Protein AF-A0A0Q5N8L7-F1 (afdb_monomer_lite)

Secondary structure (DSSP, 8-state):
-HHHHHHHHHSTTSS--SS----HHHHHHHTT-----------HHHHHHHHHIIIIIT----EEEEEE--HHHHHHHHHHHHHHH-----HHIIIIIITTHHHHHHHHHHHH-GGG-SEEEEEE--S-TTSPPEEES--TT-GGGGG-

Sequence (148 aa):
MVHAESGGIVFPGKMTIDQPFETLSEKVIKLGMNFVYPTVGQDYVSLIKYADSLKNSAGYEVHLILVNLDRQKATHRAIERYIKTNRYVPLGLIFDCYSNEPTLNYYYAKQRESELFASFGEVSTDVPYGDGPKCANLTDDSPVNLFL

Foldseek 3Di:
DVPLVVCVQADPPSDDDPDDDQHVPNVCLVVVHDDDDDDLQLDLVVVVVVLCCCCVVSVDAAEAEAEDDQLVVVLVVQVVCCVVPVDHDDSCCSPPVSHCSNVVSLVVCVVPVVVSHPWYKYWYPPDDPPDQTDIDPTDPPHPCVVRD

Radius of gyration: 16.93 Å; chains: 1; bounding box: 38×46×41 Å

pLDDT: mean 91.21, std 8.7, range [42.81, 98.0]

Structure (mmCIF, N/CA/C/O backbone):
data_AF-A0A0Q5N8L7-F1
#
_entry.id   AF-A0A0Q5N8L7-F1
#
loop_
_atom_site.group_PDB
_atom_site.id
_atom_site.type_symbol
_atom_site.label_atom_id
_atom_site.label_alt_id
_atom_site.label_comp_id
_atom_site.label_asym_id
_atom_site.label_entity_id
_atom_site.label_seq_id
_atom_site.pdbx_PDB_ins_code
_atom_site.Cartn_x
_atom_site.Cartn_y
_atom_site.Cartn_z
_atom_site.occupancy
_atom_site.B_iso_or_equiv
_atom_site.auth_seq_id
_atom_site.auth_comp_id
_atom_site.auth_asym_id
_atom_site.auth_atom_id
_atom_site.pdbx_PDB_model_num
ATOM 1 N N . MET A 1 1 ? -0.344 18.479 -14.985 1.00 42.81 1 MET A N 1
ATOM 2 C CA . MET A 1 1 ? -1.701 19.056 -14.874 1.00 42.81 1 MET A CA 1
ATOM 3 C C . MET A 1 1 ? -2.715 18.021 -14.390 1.00 42.81 1 MET A C 1
ATOM 5 O O . MET A 1 1 ? -3.173 18.171 -13.272 1.00 42.81 1 MET A O 1
ATOM 9 N N . VAL A 1 2 ? -2.927 16.901 -15.093 1.00 59.50 2 VAL A N 1
ATOM 10 C CA . VAL A 1 2 ? -3.976 15.893 -14.780 1.00 59.50 2 VAL A CA 1
ATOM 11 C C . VAL A 1 2 ? -3.939 15.252 -13.377 1.00 59.50 2 VAL A C 1
ATOM 13 O O . VAL A 1 2 ? -4.976 14.840 -12.860 1.00 59.50 2 VAL A O 1
ATOM 16 N N . HIS A 1 3 ? -2.765 15.139 -12.742 1.00 66.19 3 HIS A N 1
ATOM 17 C CA . HIS A 1 3 ? -2.634 14.462 -11.442 1.00 66.19 3 HIS A CA 1
ATOM 18 C C . HIS A 1 3 ? -3.232 15.247 -10.268 1.00 66.19 3 HIS A C 1
ATOM 20 O O . HIS A 1 3 ? -3.787 14.631 -9.362 1.00 66.19 3 HIS A O 1
ATOM 26 N N . ALA A 1 4 ? -3.130 16.579 -10.281 1.00 68.75 4 ALA A N 1
ATOM 27 C CA . ALA A 1 4 ? -3.658 17.413 -9.201 1.00 68.75 4 ALA A CA 1
ATOM 28 C C . ALA A 1 4 ? -5.190 17.476 -9.258 1.00 68.75 4 ALA A C 1
ATOM 30 O O . ALA A 1 4 ? -5.848 17.254 -8.248 1.00 68.75 4 ALA A O 1
ATOM 31 N N . GLU A 1 5 ? -5.743 17.663 -10.458 1.00 74.69 5 GLU A N 1
ATOM 32 C CA . GLU A 1 5 ? -7.190 17.685 -10.701 1.00 74.69 5 GLU A CA 1
ATOM 33 C C . GLU A 1 5 ? -7.835 16.343 -10.346 1.00 74.69 5 GLU A C 1
ATOM 35 O O . GLU A 1 5 ? -8.778 16.298 -9.562 1.00 74.69 5 GLU A O 1
ATOM 40 N N . SER A 1 6 ? -7.269 15.230 -10.833 1.00 80.06 6 SER A N 1
ATOM 41 C CA . SER A 1 6 ? -7.758 13.888 -10.479 1.00 80.06 6 SER A CA 1
ATOM 42 C C . SER A 1 6 ? -7.684 13.650 -8.969 1.00 80.06 6 SER A C 1
ATOM 44 O O . SER A 1 6 ? -8.608 13.095 -8.381 1.00 80.06 6 SER A O 1
ATOM 46 N N . GLY A 1 7 ? -6.604 14.108 -8.327 1.00 81.62 7 GLY A N 1
ATOM 47 C CA . GLY A 1 7 ? -6.461 14.060 -6.876 1.00 81.62 7 GLY A CA 1
ATOM 48 C C . GLY A 1 7 ? -7.547 14.853 -6.149 1.00 81.62 7 GLY A C 1
ATOM 49 O O . GLY A 1 7 ? -8.080 14.349 -5.170 1.00 81.62 7 GLY A O 1
ATOM 50 N N . GLY A 1 8 ? -7.900 16.043 -6.643 1.00 83.00 8 GLY A N 1
ATOM 51 C CA . GLY A 1 8 ? -8.951 16.904 -6.088 1.00 83.00 8 GLY A CA 1
ATOM 52 C C . GLY A 1 8 ? -10.371 16.370 -6.263 1.00 83.00 8 GLY A C 1
ATOM 53 O O . GLY A 1 8 ? -11.228 16.659 -5.439 1.00 83.00 8 GLY A O 1
ATOM 54 N N . ILE A 1 9 ? -10.623 15.561 -7.296 1.00 87.06 9 ILE A N 1
ATOM 55 C CA . ILE A 1 9 ? -11.918 14.883 -7.477 1.00 87.06 9 ILE A CA 1
ATOM 56 C C . ILE A 1 9 ? -12.072 13.729 -6.481 1.00 87.06 9 ILE A C 1
ATOM 58 O O . ILE A 1 9 ? -13.159 13.491 -5.948 1.00 87.06 9 ILE A O 1
ATOM 62 N N . VAL A 1 10 ? -10.988 12.991 -6.231 1.00 87.50 10 VAL A N 1
ATOM 63 C CA . VAL A 1 10 ? -11.034 11.804 -5.372 1.00 87.50 10 VAL A CA 1
ATOM 64 C C . VAL A 1 10 ? -10.913 12.167 -3.891 1.00 87.50 10 VAL A C 1
ATOM 66 O O . VAL A 1 10 ? -11.655 11.613 -3.080 1.00 87.50 10 VAL A O 1
ATOM 69 N N . PHE A 1 11 ? -10.025 13.099 -3.538 1.00 85.56 11 PHE A N 1
ATOM 70 C CA . PHE A 1 11 ? -9.657 13.411 -2.157 1.00 85.56 11 PHE A CA 1
ATOM 71 C C . PHE A 1 11 ? -9.798 14.901 -1.827 1.00 85.56 11 PHE A C 1
ATOM 73 O O . PHE A 1 11 ? -9.394 15.752 -2.628 1.00 85.56 11 PHE A O 1
ATOM 80 N N . PRO A 1 12 ? -10.283 15.238 -0.620 1.00 81.19 12 PRO A N 1
ATOM 81 C CA . PRO A 1 12 ? -10.427 16.625 -0.201 1.00 81.19 12 PRO A CA 1
ATOM 82 C C . PRO A 1 12 ? -9.064 17.320 -0.059 1.00 81.19 12 PRO A C 1
ATOM 84 O O . PRO A 1 12 ? -8.037 16.699 0.228 1.00 81.19 12 PRO A O 1
ATOM 87 N N . GLY A 1 13 ? -9.047 18.640 -0.267 1.00 76.12 13 GLY A N 1
ATOM 88 C CA . GLY A 1 13 ? -7.872 19.490 -0.027 1.00 76.12 13 GLY A CA 1
ATOM 89 C C . GLY A 1 13 ? -6.728 19.355 -1.041 1.00 76.12 13 GLY A C 1
ATOM 90 O O . GLY A 1 13 ? -5.667 19.944 -0.840 1.00 76.12 13 GLY A O 1
ATOM 91 N N . LYS A 1 14 ? -6.909 18.598 -2.131 1.00 72.88 14 LYS A N 1
ATOM 92 C CA . LYS A 1 14 ? -5.912 18.461 -3.212 1.00 72.88 14 LYS A CA 1
ATOM 93 C C . LYS A 1 14 ? -6.056 19.498 -4.330 1.00 72.88 14 LYS A C 1
ATOM 95 O O . LYS A 1 14 ? -5.177 19.580 -5.185 1.00 72.88 14 LYS A O 1
ATOM 100 N N . MET A 1 15 ? -7.122 20.296 -4.310 1.00 70.62 15 MET A N 1
ATOM 101 C CA . MET A 1 15 ? -7.358 21.387 -5.251 1.00 70.62 15 MET A CA 1
ATOM 102 C C . MET A 1 15 ? -8.188 22.487 -4.582 1.00 70.62 15 MET A C 1
ATOM 104 O O . MET A 1 15 ? -9.070 22.187 -3.779 1.00 70.62 15 MET A O 1
ATOM 108 N N . THR A 1 16 ? -7.911 23.747 -4.916 1.00 68.00 16 THR A N 1
ATOM 109 C CA . THR A 1 16 ? -8.810 24.867 -4.609 1.00 68.00 16 THR A CA 1
ATOM 110 C C . THR A 1 16 ? -9.880 24.894 -5.687 1.00 68.00 16 THR A C 1
ATOM 112 O O . THR A 1 16 ? -9.551 24.963 -6.869 1.00 68.00 16 THR A O 1
ATOM 115 N N . ILE A 1 17 ? -11.142 24.777 -5.292 1.00 68.06 17 ILE A N 1
ATOM 116 C CA . ILE A 1 17 ? -12.262 24.621 -6.217 1.00 68.06 17 ILE A CA 1
ATOM 117 C C . ILE A 1 17 ? -13.221 25.770 -5.957 1.00 68.06 17 ILE A C 1
ATOM 119 O O . ILE A 1 17 ? -13.623 25.986 -4.815 1.00 68.06 17 ILE A O 1
ATOM 123 N N . ASP A 1 18 ? -13.575 26.502 -7.010 1.00 73.12 18 ASP A N 1
ATOM 124 C CA . ASP A 1 18 ? -14.436 27.688 -6.911 1.00 73.12 18 ASP A CA 1
ATOM 125 C C . ASP A 1 18 ? -15.855 27.346 -6.430 1.00 73.12 18 ASP A C 1
ATOM 127 O O . ASP A 1 18 ? -16.572 28.205 -5.917 1.00 73.12 18 ASP A O 1
ATOM 131 N N . GLN A 1 19 ? -16.262 26.082 -6.578 1.00 69.62 19 GLN A N 1
ATOM 132 C CA . GLN A 1 19 ? -17.524 25.560 -6.074 1.00 69.62 19 GLN A CA 1
ATOM 133 C C . GLN A 1 19 ? -17.277 24.321 -5.208 1.00 69.62 19 GLN A C 1
ATOM 135 O O . GLN A 1 19 ? -16.567 23.409 -5.644 1.00 69.62 19 GLN A O 1
ATOM 140 N N . PRO A 1 20 ? -17.869 24.255 -4.003 1.00 74.25 20 PRO A N 1
ATOM 141 C CA . PRO A 1 20 ? -17.757 23.077 -3.162 1.00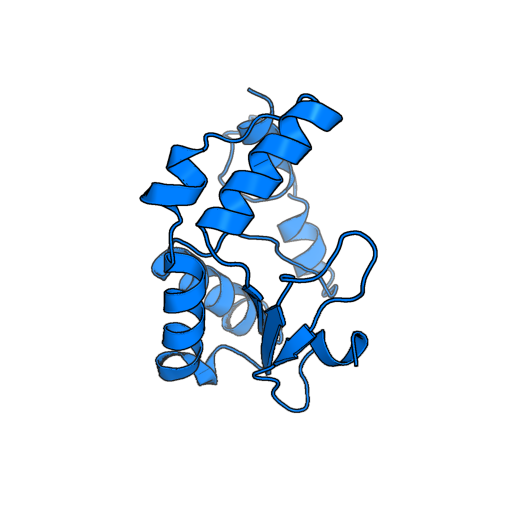 74.25 20 PRO A CA 1
ATOM 142 C C . PRO A 1 20 ? -18.476 21.903 -3.833 1.00 74.25 20 PRO A C 1
ATOM 144 O O . PRO A 1 20 ? -19.661 21.990 -4.155 1.00 74.25 20 PRO A O 1
ATOM 147 N N . PHE A 1 21 ? -17.767 20.793 -4.015 1.00 86.19 21 PHE A N 1
ATOM 148 C CA . PHE A 1 21 ? -18.369 19.512 -4.363 1.00 86.19 21 PHE A CA 1
ATOM 149 C C . PHE A 1 21 ? -17.894 18.429 -3.397 1.00 86.19 21 PHE A C 1
ATOM 151 O O . PHE A 1 21 ? -16.808 18.517 -2.832 1.00 86.19 21 PHE A O 1
ATOM 158 N N . GLU A 1 22 ? -18.733 17.412 -3.213 1.00 89.44 22 GLU A N 1
ATOM 159 C CA . GLU A 1 22 ? -18.421 16.221 -2.420 1.00 89.44 22 GLU A CA 1
ATOM 160 C C . GLU A 1 22 ? -17.446 15.337 -3.209 1.00 89.44 22 GLU A C 1
ATOM 162 O O . GLU A 1 22 ? -17.772 14.869 -4.305 1.00 89.44 22 GLU A O 1
ATOM 167 N N . THR A 1 23 ? -16.245 15.120 -2.675 1.00 91.50 23 THR A N 1
ATOM 168 C CA . THR A 1 23 ? -15.239 14.261 -3.311 1.00 91.50 23 THR A CA 1
ATOM 169 C C . THR A 1 23 ? -15.657 12.793 -3.269 1.00 91.50 23 THR A C 1
ATOM 171 O O . THR A 1 23 ? -16.487 12.378 -2.453 1.00 91.50 23 THR A O 1
ATOM 174 N N . LEU A 1 24 ? -15.064 11.966 -4.138 1.00 91.56 24 LEU A N 1
ATOM 175 C CA . LEU A 1 24 ? -15.386 10.535 -4.174 1.00 91.56 24 LEU A CA 1
ATOM 176 C C . LEU A 1 24 ? -15.150 9.866 -2.812 1.00 91.56 24 LEU A C 1
ATOM 178 O O . LEU A 1 24 ? -15.989 9.089 -2.363 1.00 91.56 24 LEU A O 1
ATOM 182 N N . SER A 1 25 ? -14.034 10.183 -2.151 1.00 90.62 25 SER A N 1
ATOM 183 C CA . SER A 1 25 ? -13.704 9.628 -0.835 1.00 90.62 25 SER A CA 1
ATOM 184 C C . SER A 1 25 ? -14.716 10.027 0.241 1.00 90.62 25 SER A C 1
ATOM 186 O O . SER A 1 25 ? -15.170 9.162 0.985 1.00 90.62 25 SER A O 1
ATOM 188 N N . GLU A 1 26 ? -15.150 11.290 0.277 1.00 91.62 26 GLU A N 1
ATOM 189 C CA . GLU A 1 26 ? -16.176 11.756 1.219 1.00 91.62 26 GLU A CA 1
ATOM 190 C C . GLU A 1 26 ? -17.507 11.043 0.987 1.00 91.62 26 GLU A C 1
ATOM 192 O O . GLU A 1 26 ? -18.138 10.584 1.940 1.00 91.62 26 GLU A O 1
ATOM 197 N N . LYS A 1 27 ? -17.908 10.884 -0.280 1.00 94.50 27 LYS A N 1
ATOM 198 C CA . LYS A 1 27 ? -19.141 10.181 -0.634 1.00 94.50 27 LYS A CA 1
ATOM 199 C C . LYS A 1 27 ? -19.108 8.710 -0.229 1.00 94.50 27 LYS A C 1
ATOM 201 O O . LYS A 1 27 ? -20.068 8.222 0.359 1.00 94.50 27 LYS A O 1
ATOM 206 N N . VAL A 1 28 ? -18.014 8.012 -0.526 1.00 94.44 28 VAL A N 1
ATOM 207 C CA . VAL A 1 28 ? -17.820 6.597 -0.171 1.00 94.44 28 VAL A CA 1
ATOM 208 C C . VAL A 1 28 ? -17.845 6.413 1.347 1.00 94.44 28 VAL A C 1
ATOM 210 O O . VAL A 1 28 ? -18.574 5.552 1.838 1.00 94.44 28 VAL A O 1
ATOM 213 N N . ILE A 1 29 ? -17.131 7.273 2.086 1.00 94.25 29 ILE A N 1
ATOM 214 C CA . ILE A 1 29 ? -17.086 7.237 3.552 1.00 94.25 29 ILE A CA 1
ATOM 215 C C . ILE A 1 29 ? -18.482 7.448 4.142 1.00 94.25 29 ILE A C 1
ATOM 217 O O . ILE A 1 29 ? -18.926 6.651 4.966 1.00 94.25 29 ILE A O 1
ATOM 221 N N . LYS A 1 30 ? -19.198 8.477 3.676 1.00 94.00 30 LYS A N 1
ATOM 222 C CA . LYS A 1 30 ? -20.556 8.823 4.123 1.00 94.00 30 LYS A CA 1
ATOM 223 C C . LYS A 1 30 ? -21.584 7.729 3.843 1.00 94.00 30 LYS A C 1
ATOM 225 O O . LYS A 1 30 ? -22.536 7.585 4.602 1.00 94.00 30 LYS A O 1
ATOM 230 N N . LEU A 1 31 ? -21.409 6.978 2.756 1.00 96.12 31 LEU A N 1
ATOM 231 C CA . LEU A 1 31 ? -22.268 5.846 2.410 1.00 96.12 31 LEU A CA 1
ATOM 232 C C . LEU A 1 31 ? -21.915 4.559 3.175 1.00 96.12 31 LEU A C 1
ATOM 234 O O . LEU A 1 31 ? -22.626 3.571 3.016 1.00 96.12 31 LEU A O 1
ATOM 238 N N . GLY A 1 32 ? -20.849 4.548 3.987 1.00 95.75 32 GLY A N 1
ATOM 239 C CA . GLY A 1 32 ? -20.438 3.360 4.743 1.00 95.75 32 GLY A CA 1
ATOM 240 C C . GLY A 1 32 ? -19.953 2.213 3.851 1.00 95.75 32 GLY A C 1
ATOM 241 O O . GLY A 1 32 ? -20.130 1.048 4.196 1.00 95.75 32 GLY A O 1
ATOM 242 N N . MET A 1 33 ? -19.431 2.521 2.661 1.00 96.62 33 MET A N 1
ATOM 243 C CA . MET A 1 33 ? -19.026 1.504 1.692 1.00 96.62 33 MET A CA 1
ATOM 244 C C . MET A 1 33 ? -17.615 0.998 1.972 1.00 96.62 33 MET A C 1
ATOM 246 O O . MET A 1 33 ? -16.710 1.787 2.222 1.00 96.62 33 MET A O 1
ATOM 250 N N . ASN A 1 34 ? -17.389 -0.303 1.791 1.00 95.19 34 ASN A N 1
ATOM 251 C CA . ASN A 1 34 ? -16.037 -0.857 1.762 1.00 95.19 34 ASN A CA 1
ATOM 252 C C . ASN A 1 34 ? -15.270 -0.318 0.547 1.00 95.19 34 ASN A C 1
ATOM 254 O O . ASN A 1 34 ? -15.791 -0.307 -0.572 1.00 95.19 34 ASN A O 1
ATOM 258 N N . PHE A 1 35 ? -14.019 0.093 0.746 1.00 94.44 35 PHE A N 1
ATOM 259 C CA . PHE A 1 35 ? -13.170 0.592 -0.333 1.00 94.44 35 PHE A CA 1
ATOM 260 C C . PHE A 1 35 ? -11.695 0.264 -0.104 1.00 94.44 35 PHE A C 1
ATOM 262 O O . PHE A 1 35 ? -11.264 -0.038 1.005 1.00 94.44 35 PHE A O 1
ATOM 269 N N . VAL A 1 36 ? -10.915 0.348 -1.183 1.00 93.62 36 VAL A N 1
ATOM 270 C CA . VAL A 1 36 ? -9.456 0.213 -1.155 1.00 93.62 36 VAL A CA 1
ATOM 271 C C . VAL A 1 36 ? -8.837 1.576 -1.429 1.00 93.62 36 VAL A C 1
ATOM 273 O O . VAL A 1 36 ? -9.169 2.222 -2.424 1.00 93.62 36 VAL A O 1
ATOM 276 N N . TYR A 1 37 ? -7.906 1.993 -0.572 1.00 92.56 37 TYR A N 1
ATOM 277 C CA . TYR A 1 37 ? -7.110 3.204 -0.759 1.00 92.56 37 TYR A CA 1
ATOM 278 C C . TYR A 1 37 ? -5.682 2.845 -1.204 1.00 92.56 37 TYR A C 1
ATOM 280 O O . TYR A 1 37 ? -4.835 2.526 -0.366 1.00 92.56 37 TYR A O 1
ATOM 288 N N . PRO A 1 38 ? -5.381 2.861 -2.517 1.00 91.31 38 PRO A N 1
ATOM 289 C CA . PRO A 1 38 ? -4.042 2.558 -3.000 1.00 91.31 38 PRO A CA 1
ATOM 290 C C . PRO A 1 38 ? -3.092 3.726 -2.717 1.00 91.31 38 PRO A C 1
ATOM 292 O O . PRO A 1 38 ? -3.287 4.844 -3.192 1.00 91.31 38 PRO A O 1
ATOM 295 N N . THR A 1 39 ? -2.014 3.449 -1.989 1.00 92.19 39 THR A N 1
ATOM 296 C CA . THR A 1 39 ? -0.933 4.403 -1.726 1.00 92.19 39 THR A CA 1
ATOM 297 C C . THR A 1 39 ? 0.421 3.717 -1.834 1.00 92.19 39 THR A C 1
ATOM 299 O O . THR A 1 39 ? 0.524 2.503 -1.695 1.00 92.19 39 THR A O 1
ATOM 302 N N . VAL A 1 40 ? 1.471 4.503 -2.082 1.00 93.12 40 VAL A N 1
ATOM 303 C CA . VAL A 1 40 ? 2.853 4.004 -2.055 1.00 93.12 40 VAL A CA 1
ATOM 304 C C . VAL A 1 40 ? 3.262 3.634 -0.631 1.00 93.12 40 VAL A C 1
ATOM 306 O O . VAL A 1 40 ? 4.010 2.688 -0.456 1.00 93.12 40 VAL A O 1
ATOM 309 N N . GLY A 1 41 ? 2.778 4.363 0.383 1.00 94.50 41 GLY A N 1
ATOM 310 C CA . GLY A 1 41 ? 3.091 4.075 1.789 1.00 94.50 41 GLY A CA 1
ATOM 311 C C . GLY A 1 41 ? 4.466 4.561 2.270 1.00 94.50 41 GLY A C 1
ATOM 312 O O . GLY A 1 41 ? 4.904 4.150 3.336 1.00 94.50 41 GLY A O 1
ATOM 313 N N . GLN A 1 42 ? 5.148 5.439 1.522 1.00 94.44 42 GLN A N 1
ATOM 314 C CA . GLN A 1 42 ? 6.470 5.977 1.903 1.00 94.44 42 GLN A CA 1
ATOM 315 C C . GLN A 1 42 ? 6.440 6.935 3.112 1.00 94.44 42 GLN A C 1
ATOM 317 O O . GLN A 1 42 ? 7.433 7.069 3.813 1.00 94.44 42 GLN A O 1
ATOM 322 N N . ASP A 1 43 ? 5.317 7.618 3.354 1.00 95.56 43 ASP A N 1
ATOM 323 C CA . ASP A 1 43 ? 5.174 8.588 4.445 1.00 95.56 43 ASP A CA 1
ATOM 324 C C . ASP A 1 43 ? 4.377 7.952 5.585 1.00 95.56 43 ASP A C 1
ATOM 326 O O . ASP A 1 43 ? 3.154 7.799 5.497 1.00 95.56 43 ASP A O 1
ATOM 330 N N . TYR A 1 44 ? 5.093 7.591 6.649 1.00 97.06 44 TYR A N 1
ATOM 331 C CA . TYR A 1 44 ? 4.524 6.960 7.832 1.00 97.06 44 TYR A CA 1
ATOM 332 C C . TYR A 1 44 ? 3.486 7.843 8.531 1.00 97.06 44 TYR A C 1
ATOM 334 O O . TYR A 1 44 ? 2.406 7.374 8.882 1.00 97.06 44 TYR A O 1
ATOM 342 N N . VAL A 1 45 ? 3.777 9.135 8.704 1.00 97.06 45 VAL A N 1
ATOM 343 C CA . VAL A 1 45 ? 2.900 10.053 9.445 1.00 97.06 45 VAL A CA 1
ATOM 344 C C . VAL A 1 45 ? 1.575 10.211 8.709 1.00 97.06 45 VAL A C 1
ATOM 346 O O . VAL A 1 45 ? 0.508 10.119 9.317 1.00 97.06 45 VAL A O 1
ATOM 349 N N . SER A 1 46 ? 1.634 10.399 7.390 1.00 94.38 46 SER A N 1
ATOM 350 C CA . SER A 1 46 ? 0.435 10.488 6.556 1.00 94.38 46 SER A CA 1
ATOM 351 C C . SER A 1 46 ? -0.366 9.181 6.550 1.00 94.38 46 SER A C 1
ATOM 353 O O . SER A 1 46 ? -1.596 9.231 6.599 1.00 94.38 46 SER A O 1
ATOM 355 N N . LEU A 1 47 ? 0.307 8.023 6.516 1.00 96.38 47 LEU A N 1
ATOM 356 C CA . LEU A 1 47 ? -0.334 6.705 6.571 1.00 96.38 47 LEU A CA 1
ATOM 357 C C . LEU A 1 47 ? -1.127 6.522 7.871 1.00 96.38 47 LEU A C 1
ATOM 359 O O . LEU A 1 47 ? -2.319 6.219 7.822 1.00 96.38 47 LEU A O 1
ATOM 363 N N . ILE A 1 48 ? -0.481 6.748 9.018 1.00 97.94 48 ILE A N 1
ATOM 364 C CA . ILE A 1 48 ? -1.102 6.569 10.335 1.00 97.94 48 ILE A CA 1
ATOM 365 C C . ILE A 1 48 ? -2.234 7.565 10.549 1.00 97.94 48 ILE A C 1
ATOM 367 O O . ILE A 1 48 ? -3.320 7.168 10.958 1.00 97.94 48 ILE A O 1
ATOM 371 N N . LYS A 1 49 ? -2.039 8.839 10.191 1.00 96.56 49 LYS A N 1
ATOM 372 C CA . LYS A 1 49 ? -3.092 9.856 10.304 1.00 96.56 49 LYS A CA 1
ATOM 373 C C . LYS A 1 49 ? -4.342 9.490 9.500 1.00 96.56 49 LYS A C 1
ATOM 375 O O . LYS A 1 49 ? -5.458 9.751 9.942 1.00 96.56 49 LYS A O 1
ATOM 380 N N . TYR A 1 50 ? -4.168 8.913 8.311 1.00 94.25 50 TYR A N 1
ATOM 381 C CA . TYR A 1 50 ? -5.302 8.503 7.490 1.00 94.25 50 TYR A CA 1
ATOM 382 C C . TYR A 1 50 ? -6.009 7.268 8.063 1.00 94.25 50 TYR A C 1
ATOM 384 O O . TYR A 1 50 ? -7.234 7.266 8.154 1.00 94.25 50 TYR A O 1
ATOM 392 N N . ALA A 1 51 ? -5.255 6.258 8.510 1.00 96.88 51 ALA A N 1
ATOM 393 C CA . ALA A 1 51 ? -5.814 5.076 9.167 1.00 96.88 51 ALA A CA 1
ATOM 394 C C . ALA A 1 51 ? -6.588 5.435 10.449 1.00 96.88 51 ALA A C 1
ATOM 396 O O . ALA A 1 51 ? -7.717 4.986 10.631 1.00 96.88 51 ALA A O 1
ATOM 397 N N . ASP A 1 52 ? -6.019 6.306 11.285 1.00 97.69 52 ASP A N 1
ATOM 398 C CA . ASP A 1 52 ? -6.656 6.839 12.491 1.00 97.69 52 ASP A CA 1
ATOM 399 C C . ASP A 1 52 ? -7.966 7.569 12.167 1.00 97.69 52 ASP A C 1
ATOM 401 O O . ASP A 1 52 ? -8.997 7.299 12.780 1.00 97.69 52 ASP A O 1
ATOM 405 N N . SER A 1 53 ? -7.970 8.427 11.141 1.00 95.50 53 SER A N 1
ATOM 406 C CA . SER A 1 53 ? -9.187 9.117 10.705 1.00 95.50 53 SER A CA 1
ATOM 407 C C . SER A 1 53 ? -10.281 8.136 10.271 1.00 95.50 53 SER A C 1
ATOM 409 O O . SER A 1 53 ? -11.437 8.296 10.667 1.00 95.50 53 SER A O 1
ATOM 411 N N . LEU A 1 54 ? -9.937 7.091 9.513 1.00 96.12 54 LEU A N 1
ATOM 412 C CA . LEU A 1 54 ? -10.907 6.077 9.098 1.00 96.12 54 LEU A CA 1
ATOM 413 C C . LEU A 1 54 ? -11.460 5.292 10.292 1.00 96.12 54 LEU A C 1
ATOM 415 O O . LEU A 1 54 ? -12.677 5.171 10.423 1.00 96.12 54 LEU A O 1
ATOM 419 N N . LYS A 1 55 ? -10.594 4.813 11.189 1.00 97.38 55 LYS A N 1
ATOM 420 C CA . LYS A 1 55 ? -11.018 4.025 12.350 1.00 97.38 55 LYS A CA 1
ATOM 421 C C . LYS A 1 55 ? -11.781 4.859 13.373 1.00 97.38 55 LYS A C 1
ATOM 423 O O . LYS A 1 55 ? -12.927 4.562 13.695 1.00 97.38 55 LYS A O 1
ATOM 428 N N . ASN A 1 56 ? -11.152 5.915 13.872 1.00 97.19 56 ASN A N 1
ATOM 429 C CA . ASN A 1 56 ? -11.624 6.641 15.045 1.00 97.19 56 ASN A CA 1
ATOM 430 C C . ASN A 1 56 ? -12.617 7.758 14.702 1.00 97.19 56 ASN A C 1
ATOM 432 O O . ASN A 1 56 ? -13.459 8.084 15.533 1.00 97.19 56 ASN A O 1
ATOM 436 N N . SER A 1 57 ? -12.552 8.341 13.497 1.00 94.44 57 SER A N 1
ATOM 437 C CA . SER A 1 57 ? -13.502 9.396 13.090 1.00 94.44 57 SER A CA 1
ATOM 438 C C . SER A 1 57 ? -14.651 8.870 12.231 1.00 94.44 57 SER A C 1
ATOM 440 O O . SER A 1 57 ? -15.769 9.361 12.359 1.00 94.44 57 SER A O 1
ATOM 442 N N . ALA A 1 58 ? -14.390 7.895 11.354 1.00 94.56 58 ALA A N 1
ATOM 443 C CA . ALA A 1 58 ? -15.394 7.360 10.433 1.00 94.56 58 ALA A CA 1
ATOM 444 C C . ALA A 1 58 ? -15.947 5.977 10.831 1.00 94.56 58 ALA A C 1
ATOM 446 O O . ALA A 1 58 ? -16.902 5.520 10.208 1.00 94.56 58 ALA A O 1
ATOM 447 N N . GLY A 1 59 ? -15.393 5.327 11.863 1.00 96.38 59 GLY A N 1
ATOM 448 C CA . GLY A 1 59 ? -15.894 4.052 12.389 1.00 96.38 59 GLY A CA 1
ATOM 449 C C . GLY A 1 59 ? -15.580 2.831 11.521 1.00 96.38 59 GLY A C 1
ATOM 450 O O . GLY A 1 59 ? -16.292 1.834 11.608 1.00 96.38 59 GLY A O 1
ATOM 451 N N . TYR A 1 60 ? -14.556 2.902 10.668 1.00 97.50 60 TYR A N 1
ATOM 452 C CA . TYR A 1 60 ? -14.169 1.795 9.794 1.00 97.50 60 TYR A CA 1
ATOM 453 C C . TYR A 1 60 ? -13.282 0.775 10.509 1.00 97.50 60 TYR A C 1
ATOM 455 O O . TYR A 1 60 ? -12.409 1.119 11.307 1.00 97.50 60 TYR A O 1
ATOM 463 N N . GLU A 1 61 ? -13.421 -0.487 10.116 1.00 97.00 61 GLU A N 1
ATOM 464 C CA . GLU A 1 61 ? -12.341 -1.457 10.257 1.00 97.00 61 GLU A CA 1
ATOM 465 C C . GLU A 1 61 ? -11.295 -1.193 9.169 1.00 97.00 61 GLU A C 1
ATOM 467 O O . GLU A 1 61 ? -11.615 -1.064 7.985 1.00 97.00 61 GLU A O 1
ATOM 472 N N . VAL A 1 62 ? -10.031 -1.059 9.575 1.00 97.38 62 VAL A N 1
ATOM 473 C CA . VAL A 1 62 ? -8.934 -0.719 8.663 1.00 97.38 62 VAL A CA 1
ATOM 474 C C . VAL A 1 62 ? -7.987 -1.904 8.557 1.00 97.38 62 VAL A C 1
ATOM 476 O O . VAL A 1 62 ? -7.440 -2.361 9.556 1.00 97.38 62 VAL A O 1
ATOM 479 N N . HIS A 1 63 ? -7.754 -2.378 7.337 1.00 97.50 63 HIS A N 1
ATOM 480 C CA . HIS A 1 63 ? -6.836 -3.479 7.050 1.00 97.50 63 HIS A CA 1
ATOM 481 C C . HIS A 1 63 ? -5.596 -2.932 6.340 1.00 97.50 63 HIS A C 1
ATOM 483 O O . HIS A 1 63 ? -5.720 -2.281 5.298 1.00 97.50 63 HIS A O 1
ATOM 489 N N . LEU A 1 64 ? -4.399 -3.187 6.877 1.00 97.50 64 LEU A N 1
ATOM 490 C CA . LEU A 1 64 ? -3.156 -2.730 6.254 1.00 97.50 64 LEU A CA 1
ATOM 491 C C . LEU A 1 64 ? -2.528 -3.848 5.428 1.00 97.50 64 LEU A C 1
ATOM 493 O O . LEU A 1 64 ? -2.068 -4.851 5.973 1.00 97.50 64 LEU A O 1
ATOM 497 N N . ILE A 1 65 ? -2.476 -3.651 4.111 1.00 97.12 65 ILE A N 1
ATOM 498 C CA . ILE A 1 65 ? -1.928 -4.629 3.171 1.00 97.12 65 ILE A CA 1
ATOM 499 C C . ILE A 1 65 ? -0.668 -4.083 2.497 1.00 97.12 65 ILE A C 1
ATOM 501 O O . ILE A 1 65 ? -0.711 -3.045 1.837 1.00 97.12 65 ILE A O 1
ATOM 505 N N . LEU A 1 66 ? 0.447 -4.805 2.625 1.00 97.12 66 LEU A N 1
ATOM 506 C CA . LEU A 1 66 ? 1.692 -4.516 1.919 1.00 97.12 66 LEU A CA 1
ATOM 507 C C . LEU A 1 66 ? 1.739 -5.277 0.596 1.00 97.12 66 LEU A C 1
ATOM 509 O O . LEU A 1 66 ? 1.750 -6.504 0.585 1.00 97.12 66 LEU A O 1
ATOM 513 N N . VAL A 1 67 ? 1.860 -4.560 -0.519 1.00 95.69 67 VAL A N 1
ATOM 514 C CA . VAL A 1 67 ? 2.260 -5.162 -1.796 1.00 95.69 67 VAL A CA 1
ATOM 515 C C . VAL A 1 67 ? 3.776 -5.067 -1.907 1.00 95.69 67 VAL A C 1
ATOM 517 O O . VAL A 1 67 ? 4.316 -3.980 -2.106 1.00 95.69 67 VAL A O 1
ATOM 520 N N . ASN A 1 68 ? 4.462 -6.198 -1.759 1.00 94.94 68 ASN A N 1
ATOM 521 C CA . ASN A 1 68 ? 5.914 -6.240 -1.670 1.00 94.94 68 ASN A CA 1
ATOM 522 C C . ASN A 1 68 ? 6.555 -6.666 -2.998 1.00 94.94 68 ASN A C 1
ATOM 524 O O . ASN A 1 68 ? 6.106 -7.598 -3.680 1.00 94.94 68 ASN A O 1
ATOM 528 N N . LEU A 1 69 ? 7.629 -5.970 -3.355 1.00 95.25 69 LEU A N 1
ATOM 529 C CA . LEU A 1 69 ? 8.529 -6.312 -4.445 1.00 95.25 69 LEU A CA 1
ATOM 530 C C . LEU A 1 69 ? 9.868 -5.621 -4.199 1.00 95.25 69 LEU A C 1
ATOM 532 O O . LEU A 1 69 ? 9.898 -4.434 -3.878 1.00 95.25 69 LEU A O 1
ATOM 536 N N . ASP A 1 70 ? 10.967 -6.343 -4.411 1.00 94.94 70 ASP A N 1
ATOM 537 C CA . ASP A 1 70 ? 12.302 -5.750 -4.357 1.00 94.94 70 ASP A CA 1
ATOM 538 C C . ASP A 1 70 ? 12.405 -4.514 -5.270 1.00 94.94 70 ASP A C 1
ATOM 540 O O . ASP A 1 70 ? 11.937 -4.521 -6.413 1.00 94.94 70 ASP A O 1
ATOM 544 N N . ARG A 1 71 ? 13.049 -3.450 -4.783 1.00 94.81 71 ARG A N 1
ATOM 545 C CA . ARG A 1 71 ? 13.130 -2.170 -5.498 1.00 94.81 71 ARG A CA 1
ATOM 546 C C . ARG A 1 71 ? 13.832 -2.267 -6.855 1.00 94.81 71 ARG A C 1
ATOM 548 O O . ARG A 1 71 ? 13.435 -1.557 -7.775 1.00 94.81 71 ARG A O 1
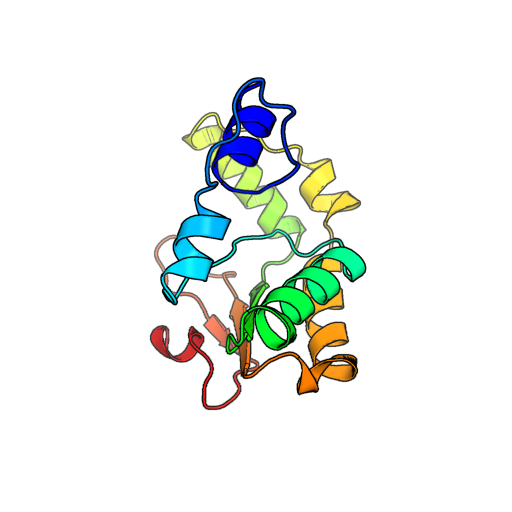ATOM 555 N N . GLN A 1 72 ? 14.837 -3.138 -7.032 1.00 95.75 72 GLN A N 1
ATOM 556 C CA . GLN A 1 72 ? 15.473 -3.332 -8.345 1.00 95.75 72 GLN A CA 1
ATOM 557 C C . GLN A 1 72 ? 14.464 -3.937 -9.318 1.00 95.75 72 GLN A C 1
ATOM 559 O O . GLN A 1 72 ? 14.308 -3.450 -10.441 1.00 95.75 72 GLN A O 1
ATOM 564 N N . LYS A 1 73 ? 13.720 -4.953 -8.867 1.00 95.62 73 LYS A N 1
ATOM 565 C CA . LYS A 1 73 ? 12.654 -5.579 -9.660 1.00 95.62 73 LYS A CA 1
ATOM 566 C C . LYS A 1 73 ? 11.505 -4.611 -9.943 1.00 95.62 73 LYS A C 1
ATOM 568 O O . LYS A 1 73 ? 11.002 -4.582 -11.065 1.00 95.62 73 LYS A O 1
ATOM 573 N N . ALA A 1 74 ? 11.113 -3.782 -8.978 1.00 95.69 74 ALA A N 1
ATOM 574 C CA . ALA A 1 74 ? 10.088 -2.756 -9.154 1.00 95.69 74 ALA A CA 1
ATOM 575 C C . ALA A 1 74 ? 10.499 -1.715 -10.204 1.00 95.69 74 ALA A C 1
ATOM 577 O O . ALA A 1 74 ? 9.715 -1.399 -11.104 1.00 95.69 74 ALA A O 1
ATOM 578 N N . THR A 1 75 ? 11.746 -1.241 -10.147 1.00 96.38 75 THR A N 1
ATOM 579 C CA . THR A 1 75 ? 12.315 -0.334 -11.151 1.00 96.38 75 THR A CA 1
ATOM 580 C C . THR A 1 75 ? 12.356 -0.991 -12.528 1.00 96.38 75 THR A C 1
ATOM 582 O O . THR A 1 75 ? 11.935 -0.377 -13.507 1.00 96.38 75 THR A O 1
ATOM 585 N N . HIS A 1 76 ? 12.775 -2.257 -12.617 1.00 95.31 76 HIS A N 1
ATOM 586 C CA . HIS A 1 76 ? 12.764 -3.001 -13.877 1.00 95.31 76 HIS A CA 1
ATOM 587 C C . HIS A 1 76 ? 11.350 -3.100 -14.470 1.00 95.31 76 HIS A C 1
ATOM 589 O O . HIS A 1 76 ? 11.135 -2.727 -15.623 1.00 95.31 76 HIS A O 1
ATOM 595 N N . ARG A 1 77 ? 10.351 -3.481 -13.663 1.00 94.06 77 ARG A N 1
ATOM 596 C CA . ARG A 1 77 ? 8.943 -3.534 -14.097 1.00 94.06 77 ARG A CA 1
ATOM 597 C C . ARG A 1 77 ? 8.407 -2.177 -14.545 1.00 94.06 77 ARG A C 1
ATOM 599 O O . ARG A 1 77 ? 7.573 -2.115 -15.447 1.00 94.06 77 ARG A O 1
ATOM 606 N N . ALA A 1 78 ? 8.864 -1.080 -13.942 1.00 94.81 78 ALA A N 1
ATOM 607 C CA . ALA A 1 78 ? 8.486 0.260 -14.379 1.00 94.81 78 ALA A CA 1
ATOM 608 C C . ALA A 1 78 ? 9.046 0.594 -15.771 1.00 94.81 78 ALA A C 1
ATOM 610 O O . ALA A 1 78 ? 8.319 1.177 -16.580 1.00 94.81 78 ALA A O 1
ATOM 611 N N . ILE A 1 79 ? 10.280 0.172 -16.076 1.00 95.94 79 ILE A N 1
ATOM 612 C CA . ILE A 1 79 ? 10.880 0.293 -17.415 1.00 95.94 79 ILE A CA 1
ATOM 613 C C . ILE A 1 79 ? 10.091 -0.542 -18.424 1.00 95.94 79 ILE A C 1
ATOM 615 O O . ILE A 1 79 ? 9.670 -0.021 -19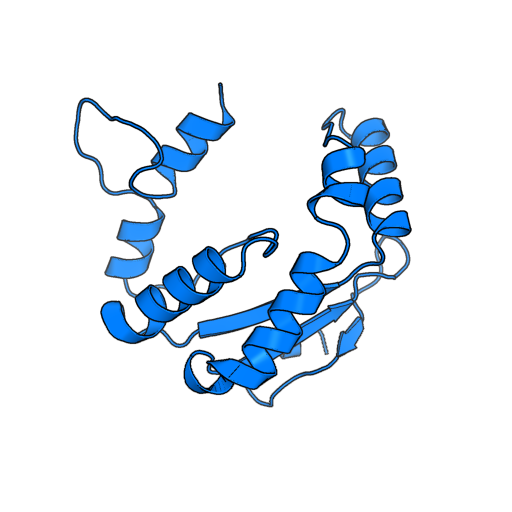.455 1.00 95.94 79 ILE A O 1
ATOM 619 N N . GLU A 1 80 ? 9.830 -1.814 -18.120 1.00 94.25 80 GLU A N 1
ATOM 620 C CA . GLU A 1 80 ? 9.051 -2.688 -19.003 1.00 94.25 80 GLU A CA 1
ATOM 621 C C . GLU A 1 80 ? 7.651 -2.125 -19.267 1.00 94.25 80 GLU A C 1
ATOM 623 O O . GLU A 1 80 ? 7.168 -2.136 -20.401 1.00 94.25 80 GLU A O 1
ATOM 628 N N . ARG A 1 81 ? 6.993 -1.586 -18.233 1.00 93.25 81 ARG A N 1
ATOM 629 C CA . ARG A 1 81 ? 5.692 -0.928 -18.379 1.00 93.25 81 ARG A CA 1
ATOM 630 C C . ARG A 1 81 ? 5.789 0.304 -19.269 1.00 93.25 81 ARG A C 1
ATOM 632 O O . ARG A 1 81 ? 4.895 0.499 -20.090 1.00 93.25 81 ARG A O 1
ATOM 639 N N . TYR A 1 82 ? 6.832 1.121 -19.131 1.00 96.12 82 TYR A N 1
ATOM 640 C CA . TYR A 1 82 ? 7.045 2.267 -20.012 1.00 96.12 82 TYR A CA 1
ATOM 641 C C . TYR A 1 82 ? 7.199 1.822 -21.468 1.00 96.12 82 TYR A C 1
ATOM 643 O O . TYR A 1 82 ? 6.468 2.319 -22.314 1.00 96.12 82 TYR A O 1
ATOM 651 N N . ILE A 1 83 ? 8.041 0.821 -21.743 1.00 96.62 83 ILE A N 1
ATOM 652 C CA . ILE A 1 83 ? 8.228 0.271 -23.096 1.00 96.62 83 ILE A CA 1
ATOM 653 C C . ILE A 1 83 ? 6.895 -0.219 -23.687 1.00 96.62 83 ILE A C 1
ATOM 655 O O . ILE A 1 83 ? 6.621 0.002 -24.862 1.00 96.62 83 ILE A O 1
ATOM 659 N N . LYS A 1 84 ? 6.046 -0.863 -22.875 1.00 95.19 84 LYS A N 1
ATOM 660 C CA . LYS A 1 84 ? 4.763 -1.430 -23.325 1.00 95.19 84 LYS A CA 1
ATOM 661 C C . LYS A 1 84 ? 3.634 -0.406 -23.468 1.00 95.19 84 LYS A C 1
ATOM 663 O O . LYS A 1 84 ? 2.747 -0.596 -24.291 1.00 95.19 84 LYS A O 1
ATOM 668 N N . THR A 1 85 ? 3.603 0.625 -22.624 1.00 95.38 85 THR A N 1
ATOM 669 C CA . THR A 1 85 ? 2.414 1.490 -22.450 1.00 95.38 85 THR A CA 1
ATOM 670 C C . THR A 1 85 ? 2.690 2.978 -22.640 1.00 95.38 85 THR A C 1
ATOM 672 O O . THR A 1 85 ? 1.764 3.779 -22.556 1.00 95.38 85 THR A O 1
ATOM 675 N N . ASN A 1 86 ? 3.952 3.371 -22.828 1.00 93.88 86 ASN A N 1
ATOM 676 C CA . ASN A 1 86 ? 4.439 4.755 -22.792 1.00 93.88 86 ASN A CA 1
ATOM 677 C C . ASN A 1 86 ? 4.145 5.510 -21.481 1.00 93.88 86 ASN A C 1
ATOM 679 O O . ASN A 1 86 ? 4.336 6.723 -21.397 1.00 93.88 86 ASN A O 1
ATOM 683 N N . ARG A 1 87 ? 3.732 4.813 -20.413 1.00 89.88 87 ARG A N 1
ATOM 684 C CA . ARG A 1 87 ? 3.518 5.412 -19.092 1.00 89.88 87 ARG A CA 1
ATOM 685 C C . ARG A 1 87 ? 4.812 5.415 -18.284 1.00 89.88 87 ARG A C 1
ATOM 687 O O . ARG A 1 87 ? 5.145 4.428 -17.624 1.00 89.88 87 ARG A O 1
ATOM 694 N N . TYR A 1 88 ? 5.517 6.541 -18.315 1.00 92.50 88 TYR A N 1
ATOM 695 C CA . TYR A 1 88 ? 6.749 6.724 -17.552 1.00 92.50 88 TYR A CA 1
ATOM 696 C C . TYR A 1 88 ? 6.467 6.967 -16.065 1.00 92.50 88 TYR A C 1
ATOM 698 O O . TYR A 1 88 ? 5.552 7.705 -15.698 1.00 92.50 88 TYR A O 1
ATOM 706 N N . VAL A 1 89 ? 7.289 6.361 -15.211 1.00 90.44 89 VAL A N 1
ATOM 707 C CA . VAL A 1 89 ? 7.433 6.728 -13.800 1.00 90.44 89 VAL A CA 1
ATOM 708 C C . VAL A 1 89 ? 8.920 6.961 -13.555 1.00 90.44 89 VAL A C 1
ATOM 710 O O . VAL A 1 89 ? 9.712 6.112 -13.968 1.00 90.44 89 VAL A O 1
ATOM 713 N N . PRO A 1 90 ? 9.320 8.075 -12.912 1.00 94.69 90 PRO A N 1
ATOM 714 C CA . PRO A 1 90 ? 10.728 8.351 -12.662 1.00 94.69 90 PRO A CA 1
ATOM 715 C C . PRO A 1 90 ? 11.421 7.198 -11.930 1.00 94.69 90 PRO A C 1
ATOM 717 O O . PRO A 1 90 ? 10.985 6.787 -10.859 1.00 94.69 90 PRO A O 1
ATOM 720 N N . LEU A 1 91 ? 12.507 6.673 -12.498 1.00 95.69 91 LEU A N 1
ATOM 721 C CA . LEU A 1 91 ? 13.169 5.486 -11.945 1.00 95.69 91 LEU A CA 1
ATOM 722 C C . LEU A 1 91 ? 13.826 5.767 -10.588 1.00 95.69 91 LEU A C 1
ATOM 724 O O . LEU A 1 91 ? 13.686 4.959 -9.677 1.00 95.69 91 LEU A O 1
ATOM 728 N N . GLY A 1 92 ? 14.450 6.940 -10.421 1.00 95.25 92 GLY A N 1
ATOM 729 C CA . GLY A 1 92 ? 14.998 7.375 -9.128 1.00 95.25 92 GLY A CA 1
ATOM 730 C C . GLY A 1 92 ? 13.924 7.570 -8.053 1.00 95.25 92 GLY A C 1
ATOM 731 O O . GLY A 1 92 ? 14.177 7.349 -6.876 1.00 95.25 92 GLY A O 1
ATOM 732 N N . LEU A 1 93 ? 12.680 7.881 -8.444 1.00 93.81 93 LEU A N 1
ATOM 733 C CA . LEU A 1 93 ? 11.568 7.950 -7.491 1.00 93.81 93 LEU A CA 1
ATOM 734 C C . LEU A 1 93 ? 11.269 6.568 -6.896 1.00 93.81 93 LEU A C 1
ATOM 736 O O . LEU A 1 93 ? 11.025 6.459 -5.702 1.00 93.81 93 LEU A O 1
ATOM 740 N N . ILE A 1 94 ? 11.320 5.510 -7.707 1.00 95.31 94 ILE A N 1
ATOM 741 C CA . ILE A 1 94 ? 11.107 4.136 -7.236 1.00 95.31 94 ILE A CA 1
ATOM 742 C C . ILE A 1 94 ? 12.331 3.649 -6.458 1.00 95.31 94 ILE A C 1
ATOM 744 O O . ILE A 1 94 ? 12.201 3.131 -5.352 1.00 95.31 94 ILE A O 1
ATOM 748 N N . PHE A 1 95 ? 13.517 3.814 -7.043 1.00 95.56 95 PHE A N 1
ATOM 749 C CA . PHE A 1 95 ? 14.739 3.206 -6.536 1.00 95.56 95 PHE A CA 1
ATOM 750 C C . PHE A 1 95 ? 15.294 3.910 -5.292 1.00 95.56 95 PHE A C 1
ATOM 752 O O . PHE A 1 95 ? 15.646 3.235 -4.322 1.00 95.56 95 PHE A O 1
ATOM 759 N N . ASP A 1 96 ? 15.340 5.244 -5.316 1.00 94.25 96 ASP A N 1
ATOM 760 C CA . ASP A 1 96 ? 15.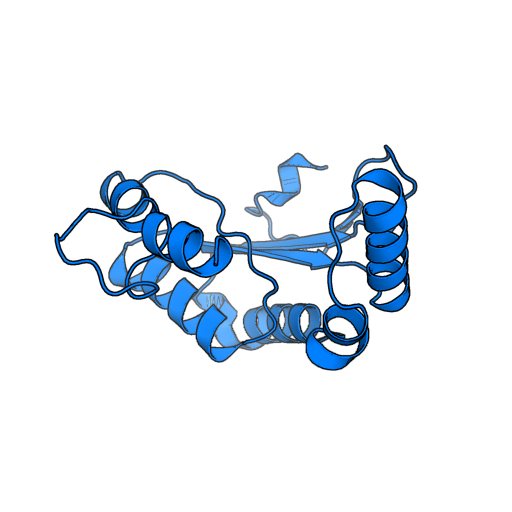997 6.058 -4.291 1.00 94.25 96 ASP A CA 1
ATOM 761 C C . ASP A 1 96 ? 14.998 6.668 -3.307 1.00 94.25 96 ASP A C 1
ATO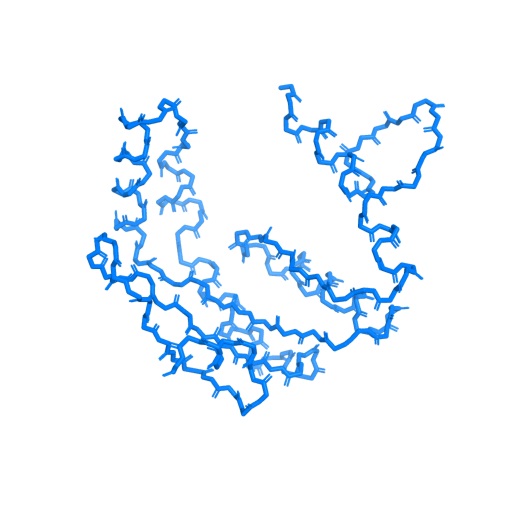M 763 O O . ASP A 1 96 ? 15.232 6.622 -2.103 1.00 94.25 96 ASP A O 1
ATOM 767 N N . CYS A 1 97 ? 13.881 7.228 -3.793 1.00 93.81 97 CYS A N 1
ATOM 768 C CA . CYS A 1 97 ? 12.929 7.924 -2.919 1.00 93.81 97 CYS A CA 1
ATOM 769 C C . CYS A 1 97 ? 12.002 6.960 -2.171 1.00 93.81 97 CYS A C 1
ATOM 771 O O . CYS A 1 97 ? 11.917 7.027 -0.951 1.00 93.81 97 CYS A O 1
ATOM 773 N N . TYR A 1 98 ? 11.296 6.078 -2.886 1.00 94.31 98 TYR A N 1
ATOM 774 C CA . TYR A 1 98 ? 10.416 5.087 -2.258 1.00 94.31 98 TYR A CA 1
ATOM 775 C C . TYR A 1 98 ? 11.246 3.997 -1.594 1.00 94.31 98 TYR A C 1
ATOM 777 O O . TYR A 1 98 ? 11.048 3.708 -0.416 1.00 94.31 98 TYR A O 1
ATOM 785 N N . SER A 1 99 ? 12.202 3.430 -2.340 1.00 94.00 99 SER A N 1
ATOM 786 C CA . SER A 1 99 ? 13.158 2.450 -1.831 1.00 94.00 99 SER A CA 1
ATOM 787 C C . SER A 1 99 ? 12.435 1.362 -1.016 1.00 94.00 99 SER A C 1
ATOM 789 O O . SER A 1 99 ? 11.499 0.742 -1.518 1.00 94.00 99 SER A O 1
ATOM 791 N N . ASN A 1 100 ? 12.834 1.153 0.239 1.00 94.56 100 ASN A N 1
ATOM 792 C CA . ASN A 1 100 ? 12.228 0.185 1.150 1.00 94.56 100 ASN A CA 1
ATOM 793 C C . ASN A 1 100 ? 11.257 0.819 2.165 1.00 94.56 100 ASN A C 1
ATOM 795 O O . ASN A 1 100 ? 10.750 0.100 3.025 1.00 94.56 100 ASN A O 1
ATOM 799 N N . GLU A 1 101 ? 10.985 2.127 2.086 1.00 96.62 101 GLU A N 1
ATOM 800 C CA . GLU A 1 101 ? 10.136 2.840 3.056 1.00 96.62 101 GLU A CA 1
ATOM 801 C C . GLU A 1 101 ? 8.733 2.230 3.200 1.00 96.62 101 GLU A C 1
ATOM 803 O O . GLU A 1 101 ? 8.304 2.027 4.334 1.00 96.62 101 GLU A O 1
ATOM 808 N N . PRO A 1 102 ? 8.018 1.835 2.123 1.00 96.75 102 PRO A N 1
ATOM 809 C CA . PRO A 1 102 ? 6.713 1.184 2.263 1.00 96.75 102 PRO A CA 1
ATOM 810 C C . PRO A 1 102 ? 6.755 -0.089 3.113 1.00 96.75 102 PRO A C 1
ATOM 812 O O . PRO A 1 102 ? 5.897 -0.308 3.969 1.00 96.75 102 PRO A O 1
ATOM 815 N N . THR A 1 103 ? 7.781 -0.913 2.899 1.00 96.88 103 THR A N 1
ATOM 816 C CA . THR A 1 103 ? 7.982 -2.159 3.638 1.00 96.88 103 THR A CA 1
ATOM 817 C C . THR A 1 103 ? 8.326 -1.867 5.095 1.00 96.88 103 THR A C 1
ATOM 819 O O . THR A 1 103 ? 7.726 -2.455 5.992 1.00 96.88 103 THR A O 1
ATOM 822 N N . LEU A 1 104 ? 9.243 -0.929 5.352 1.00 97.31 104 LEU A N 1
ATOM 823 C CA . LEU A 1 104 ? 9.608 -0.525 6.713 1.00 97.31 104 LEU A CA 1
ATOM 824 C C . LEU A 1 104 ? 8.401 0.032 7.475 1.00 97.31 104 LEU A C 1
ATOM 826 O O . LEU A 1 104 ? 8.128 -0.410 8.589 1.00 97.31 104 LEU A O 1
ATOM 830 N N . ASN A 1 105 ? 7.635 0.926 6.852 1.00 98.00 105 ASN A N 1
ATOM 831 C CA . ASN A 1 105 ? 6.450 1.538 7.447 1.00 98.00 105 ASN A CA 1
ATOM 832 C C . ASN A 1 105 ? 5.360 0.514 7.754 1.00 98.00 105 ASN A C 1
ATOM 834 O O . ASN A 1 105 ? 4.726 0.611 8.802 1.00 98.00 105 ASN A O 1
ATOM 838 N N . TYR A 1 106 ? 5.165 -0.489 6.894 1.00 97.81 106 TYR A N 1
ATOM 839 C CA . TYR A 1 106 ? 4.244 -1.591 7.166 1.00 97.81 106 TYR A CA 1
ATOM 840 C C . TYR A 1 106 ? 4.623 -2.354 8.439 1.00 97.81 106 TYR A C 1
ATOM 842 O O . TYR A 1 106 ? 3.794 -2.517 9.335 1.00 97.81 106 TYR A O 1
ATOM 850 N N . TYR A 1 107 ? 5.879 -2.799 8.550 1.00 97.50 107 TYR A N 1
ATOM 851 C CA . TYR A 1 107 ? 6.332 -3.541 9.730 1.00 97.50 107 TYR A CA 1
ATOM 852 C C . TYR A 1 107 ? 6.353 -2.668 10.986 1.00 97.50 107 TYR A C 1
ATOM 854 O O . TYR A 1 107 ? 6.033 -3.149 12.074 1.00 97.50 107 TYR A O 1
ATOM 862 N N . TYR A 1 108 ? 6.670 -1.382 10.839 1.00 97.88 108 TYR A N 1
ATOM 863 C CA . TYR A 1 108 ? 6.646 -0.432 11.942 1.00 97.88 108 TYR A CA 1
ATOM 864 C C . TYR A 1 108 ? 5.219 -0.185 12.448 1.00 97.88 108 TYR A C 1
ATOM 866 O O . TYR A 1 108 ? 4.978 -0.301 13.648 1.00 97.88 108 TYR A O 1
ATOM 874 N N . ALA A 1 109 ? 4.254 0.030 11.546 1.00 97.56 109 ALA A N 1
ATOM 875 C CA . ALA A 1 109 ? 2.835 0.143 11.882 1.00 97.56 109 ALA A CA 1
ATOM 876 C C . ALA A 1 109 ? 2.314 -1.136 12.552 1.00 97.56 109 ALA A C 1
ATOM 878 O O . ALA A 1 109 ? 1.656 -1.066 13.586 1.00 97.56 109 ALA A O 1
ATOM 879 N N . LYS A 1 110 ? 2.682 -2.312 12.027 1.00 96.44 110 LYS A N 1
ATOM 880 C CA . LYS A 1 110 ? 2.327 -3.606 12.629 1.00 96.44 110 LYS A CA 1
ATOM 881 C C . LYS A 1 110 ? 2.841 -3.759 14.059 1.00 96.44 110 LYS A C 1
ATOM 883 O O . LYS A 1 110 ? 2.174 -4.378 14.879 1.00 96.44 110 LYS A O 1
ATOM 888 N N . GLN A 1 111 ? 4.014 -3.210 14.360 1.00 96.94 111 GLN A N 1
ATOM 889 C CA . GLN A 1 111 ? 4.618 -3.302 15.687 1.00 96.94 111 GLN A CA 1
ATOM 890 C C . GLN A 1 111 ? 4.099 -2.242 16.670 1.00 96.94 111 GLN A C 1
ATOM 892 O O . GLN A 1 111 ? 3.980 -2.530 17.859 1.00 96.94 111 GLN A O 1
ATOM 897 N N . ARG A 1 112 ? 3.888 -1.004 16.212 1.00 97.12 112 ARG A N 1
ATOM 898 C CA . ARG A 1 112 ? 3.634 0.160 17.081 1.00 97.12 112 ARG A CA 1
ATOM 899 C C . ARG A 1 112 ? 2.175 0.578 17.139 1.00 97.12 112 ARG A C 1
ATOM 901 O O . ARG A 1 112 ? 1.744 1.080 18.167 1.00 97.12 112 ARG A O 1
ATOM 908 N N . GLU A 1 113 ? 1.447 0.353 16.056 1.00 96.81 113 GLU A N 1
ATOM 909 C CA . GLU A 1 113 ? 0.097 0.865 15.833 1.00 96.81 113 GLU A CA 1
ATOM 910 C C . GLU A 1 113 ? -0.876 -0.286 15.557 1.00 96.81 113 GLU A C 1
ATOM 912 O O . GLU A 1 113 ? -1.864 -0.108 14.849 1.00 96.81 113 GLU A O 1
ATOM 917 N N . SER A 1 114 ? -0.593 -1.490 16.071 1.00 94.56 114 SER A N 1
ATOM 918 C CA . SER A 1 114 ? -1.416 -2.685 15.833 1.00 94.56 114 SER A CA 1
ATOM 919 C C . SER A 1 114 ? -2.887 -2.443 16.162 1.00 94.56 114 SER A C 1
ATOM 921 O O . SER A 1 114 ? -3.760 -2.905 15.441 1.00 94.56 114 SER A O 1
ATOM 923 N N . GLU A 1 115 ? -3.155 -1.641 17.192 1.00 95.81 115 GLU A N 1
ATOM 924 C CA . GLU A 1 115 ? -4.503 -1.265 17.614 1.00 95.81 115 GLU A CA 1
ATOM 925 C C . GLU A 1 115 ? -5.256 -0.407 16.592 1.00 95.81 115 GLU A C 1
ATOM 927 O O . GLU A 1 115 ? -6.475 -0.313 16.677 1.00 95.81 115 GLU A O 1
ATOM 932 N N . LEU A 1 116 ? -4.595 0.223 15.614 1.00 96.94 116 LEU A N 1
ATOM 933 C CA . LEU A 1 116 ? -5.276 0.967 14.547 1.00 96.94 116 LEU A CA 1
ATOM 934 C C . LEU A 1 116 ? -5.816 0.062 13.437 1.00 96.94 116 LEU A C 1
ATOM 936 O O . LEU A 1 116 ? -6.698 0.486 12.690 1.00 96.94 116 LEU A O 1
ATOM 940 N N . PHE A 1 117 ? -5.332 -1.175 13.336 1.00 97.25 117 PHE A N 1
ATOM 941 C CA . PHE A 1 117 ? -5.626 -2.054 12.211 1.00 97.25 117 PHE A CA 1
ATOM 942 C C . PHE A 1 117 ? -6.323 -3.331 12.675 1.00 97.25 117 PHE A C 1
ATOM 944 O O . PHE A 1 117 ? -5.877 -4.002 13.597 1.00 97.25 117 PHE A O 1
ATOM 951 N N . ALA A 1 118 ? -7.419 -3.684 12.007 1.00 96.88 118 ALA A N 1
ATOM 952 C CA . ALA A 1 118 ? -8.134 -4.934 12.246 1.00 96.88 118 ALA A CA 1
ATOM 953 C C . ALA A 1 118 ? -7.320 -6.145 11.769 1.00 96.88 118 ALA A C 1
ATOM 955 O O . ALA A 1 118 ? -7.375 -7.220 12.359 1.00 96.88 118 ALA A O 1
ATOM 956 N N . SER A 1 119 ? -6.541 -5.976 10.698 1.00 97.00 119 SER A N 1
ATOM 957 C CA . SER A 1 119 ? -5.749 -7.058 10.133 1.00 97.00 119 SER A CA 1
ATOM 958 C C . SER A 1 119 ? -4.521 -6.542 9.385 1.00 97.00 119 SER A C 1
ATOM 960 O O . SER A 1 119 ? -4.459 -5.389 8.943 1.00 97.00 119 SER A O 1
ATOM 962 N N . PHE A 1 120 ? -3.577 -7.454 9.167 1.00 97.25 120 PHE A N 1
ATOM 963 C CA . PHE A 1 120 ? -2.386 -7.243 8.353 1.00 97.25 120 PHE A CA 1
ATOM 964 C C . PHE A 1 120 ? -2.282 -8.311 7.262 1.00 97.25 120 PHE A C 1
ATOM 966 O O . PHE A 1 120 ? -2.781 -9.430 7.406 1.00 97.25 120 PHE A O 1
ATOM 973 N N . GLY A 1 121 ? -1.623 -7.987 6.155 1.00 96.50 121 GLY A N 1
ATOM 974 C CA . GLY A 1 121 ? -1.286 -8.971 5.133 1.00 96.50 121 GLY A CA 1
ATOM 975 C C . GLY A 1 121 ? -0.205 -8.481 4.186 1.00 96.50 121 GLY A C 1
ATOM 976 O O . GLY A 1 121 ? -0.104 -7.293 3.895 1.00 96.50 121 GLY A O 1
ATOM 977 N N . GLU A 1 122 ? 0.606 -9.408 3.694 1.00 95.81 122 GLU A N 1
ATOM 978 C CA . GLU A 1 122 ? 1.623 -9.140 2.685 1.00 95.81 122 GLU A CA 1
ATOM 979 C C . GLU A 1 122 ? 1.323 -9.928 1.411 1.00 95.81 122 GLU A C 1
ATOM 981 O O . GLU A 1 122 ? 1.075 -11.132 1.448 1.00 95.81 122 GLU A O 1
ATOM 986 N N . VAL A 1 123 ? 1.385 -9.234 0.280 1.00 95.69 123 VAL A N 1
ATOM 987 C CA . VAL A 1 123 ? 1.222 -9.763 -1.070 1.00 95.69 123 VAL A CA 1
ATOM 988 C C . VAL A 1 123 ? 2.539 -9.560 -1.805 1.00 95.69 123 VAL A C 1
ATOM 990 O O . VAL A 1 123 ? 2.840 -8.468 -2.289 1.00 95.69 123 VAL A O 1
ATOM 993 N N . SER A 1 124 ? 3.344 -10.612 -1.904 1.00 94.81 124 SER A N 1
ATOM 994 C CA . SER A 1 124 ? 4.539 -10.610 -2.738 1.00 94.81 124 SER A CA 1
ATOM 995 C C . SER A 1 124 ? 4.146 -10.790 -4.196 1.00 94.81 124 SER A C 1
ATOM 997 O O . SER A 1 124 ? 3.552 -11.795 -4.594 1.00 94.81 124 SER A O 1
ATOM 999 N N . THR A 1 125 ? 4.523 -9.814 -5.013 1.00 94.12 125 THR A N 1
ATOM 1000 C CA . THR A 1 125 ? 4.327 -9.884 -6.465 1.00 94.12 125 THR A CA 1
ATOM 1001 C C . THR A 1 125 ? 5.573 -10.376 -7.186 1.00 94.12 125 THR A C 1
ATOM 1003 O O . THR A 1 125 ? 5.648 -10.250 -8.406 1.00 94.12 125 THR A O 1
ATOM 1006 N N . ASP A 1 126 ? 6.562 -10.920 -6.473 1.00 94.88 126 ASP A N 1
ATOM 1007 C CA . ASP A 1 126 ? 7.796 -11.467 -7.045 1.00 94.88 126 ASP A CA 1
ATOM 1008 C C . ASP A 1 126 ? 7.569 -12.854 -7.671 1.00 94.88 126 ASP A C 1
ATOM 1010 O O . ASP A 1 126 ? 8.022 -13.895 -7.188 1.00 94.88 126 ASP A O 1
ATOM 1014 N N . VAL A 1 127 ? 6.780 -12.842 -8.740 1.00 92.94 127 VAL A N 1
ATOM 1015 C CA . VAL A 1 127 ? 6.359 -13.992 -9.534 1.00 92.94 127 VAL A CA 1
ATOM 1016 C C . VAL A 1 127 ? 6.460 -13.659 -11.030 1.00 92.94 127 VAL A C 1
ATOM 1018 O O . VAL A 1 127 ? 6.509 -12.472 -11.391 1.00 92.94 127 VAL A O 1
ATOM 1021 N N . PRO A 1 128 ? 6.526 -14.675 -11.911 1.00 91.00 128 PRO A N 1
ATOM 1022 C CA . PRO A 1 128 ? 6.408 -14.488 -13.353 1.00 91.00 128 PRO A CA 1
ATOM 1023 C C . PRO A 1 128 ? 5.133 -13.740 -13.760 1.00 91.00 128 PRO A C 1
ATOM 1025 O O . PRO A 1 128 ? 4.129 -13.719 -13.050 1.00 91.00 128 PRO A O 1
ATOM 1028 N N . TYR A 1 129 ? 5.169 -13.103 -14.930 1.00 85.25 129 TYR A N 1
ATOM 1029 C CA . TYR A 1 129 ? 4.004 -12.398 -15.454 1.00 85.25 129 TYR A CA 1
ATOM 1030 C C . TYR A 1 129 ? 2.861 -13.377 -15.759 1.00 85.25 129 TYR A C 1
ATOM 1032 O O . TYR A 1 129 ? 3.050 -14.310 -16.534 1.00 85.25 129 TYR A O 1
ATOM 1040 N N . GLY A 1 130 ? 1.678 -13.114 -15.200 1.00 86.19 130 GLY A N 1
ATOM 1041 C CA . GLY A 1 130 ? 0.484 -13.954 -15.354 1.00 86.19 130 GLY A CA 1
ATOM 1042 C C . GLY A 1 130 ? 0.226 -14.891 -14.173 1.00 86.19 130 GLY A C 1
ATOM 1043 O O . GLY A 1 130 ? -0.901 -15.357 -14.024 1.00 86.19 130 GLY A O 1
ATOM 1044 N N . ASP A 1 131 ? 1.219 -15.099 -13.308 1.00 91.81 131 ASP A N 1
ATOM 1045 C CA . ASP A 1 131 ? 1.072 -15.933 -12.117 1.00 91.81 131 ASP A CA 1
ATOM 1046 C C . ASP A 1 131 ? 0.392 -15.165 -10.972 1.00 91.81 131 ASP A C 1
ATOM 1048 O O . ASP A 1 131 ? 0.487 -13.937 -10.860 1.00 91.81 131 ASP A O 1
ATOM 1052 N N . GLY A 1 132 ? -0.283 -15.912 -10.094 1.00 91.19 132 GLY A N 1
ATOM 1053 C CA . GLY A 1 132 ? -0.853 -15.375 -8.860 1.00 91.19 132 GLY A CA 1
ATOM 1054 C C . GLY A 1 132 ? 0.231 -14.919 -7.871 1.00 91.19 132 GLY A C 1
ATOM 1055 O O . GLY A 1 132 ? 1.337 -15.469 -7.868 1.00 91.19 132 GLY A O 1
ATOM 1056 N N . PRO A 1 133 ? -0.054 -13.914 -7.023 1.00 93.69 133 PRO A N 1
ATOM 1057 C CA . PRO A 1 133 ? 0.902 -13.452 -6.027 1.00 93.69 133 PRO A CA 1
ATOM 1058 C C . PRO A 1 133 ? 1.111 -14.491 -4.918 1.00 93.69 133 PRO A C 1
ATOM 1060 O O . PRO A 1 133 ? 0.292 -15.382 -4.706 1.00 93.69 133 PRO A O 1
ATOM 1063 N N . LYS A 1 134 ? 2.202 -14.343 -4.163 1.00 93.12 134 LYS A N 1
ATOM 1064 C CA . LYS A 1 134 ? 2.469 -15.147 -2.963 1.00 93.12 134 LYS A CA 1
ATOM 1065 C C . LYS A 1 134 ? 2.109 -14.346 -1.723 1.00 93.12 134 LYS A C 1
ATOM 1067 O O . LYS A 1 134 ? 2.638 -13.252 -1.539 1.00 93.12 134 LYS A O 1
ATOM 1072 N N . CYS A 1 135 ? 1.260 -14.892 -0.863 1.00 92.94 135 CYS A N 1
ATOM 1073 C CA . CYS A 1 135 ? 0.792 -14.191 0.330 1.00 92.94 135 CYS A CA 1
ATOM 1074 C C . CYS A 1 135 ? 1.535 -14.648 1.592 1.00 92.94 135 CYS A C 1
ATOM 1076 O O . CYS A 1 135 ? 1.899 -15.817 1.720 1.00 92.94 135 CYS A O 1
ATOM 1078 N N . ALA A 1 136 ? 1.780 -13.719 2.515 1.00 89.56 136 ALA A N 1
ATOM 1079 C CA . ALA A 1 136 ? 2.481 -13.957 3.775 1.00 89.56 136 ALA A CA 1
ATOM 1080 C C . ALA A 1 136 ? 2.012 -12.979 4.866 1.00 89.56 136 ALA A C 1
ATOM 1082 O O . ALA A 1 136 ? 1.253 -12.047 4.603 1.00 89.56 136 ALA A O 1
ATOM 1083 N N . ASN A 1 137 ? 2.488 -13.176 6.102 1.00 85.69 137 ASN A N 1
ATOM 1084 C CA . ASN A 1 137 ? 2.261 -12.260 7.231 1.00 85.69 137 ASN A CA 1
ATOM 1085 C C . ASN A 1 137 ? 0.783 -11.941 7.523 1.00 85.69 137 ASN A C 1
ATOM 1087 O O . ASN A 1 137 ? 0.474 -10.851 8.017 1.00 85.69 137 ASN A O 1
ATOM 1091 N N . LEU A 1 138 ? -0.092 -12.903 7.231 1.00 88.19 138 LEU A N 1
ATOM 1092 C CA . LEU A 1 138 ? -1.540 -12.801 7.344 1.00 88.19 138 LEU A CA 1
ATOM 1093 C C . LEU A 1 138 ? -1.975 -12.926 8.801 1.00 88.19 138 LEU A C 1
ATOM 1095 O O . LEU A 1 138 ? -1.493 -13.789 9.532 1.00 88.19 138 LEU A O 1
ATOM 1099 N N . THR A 1 139 ? -2.888 -12.057 9.207 1.00 90.19 139 THR A N 1
ATOM 1100 C CA . THR A 1 139 ? -3.753 -12.282 10.371 1.00 90.19 139 THR A CA 1
ATOM 1101 C C . THR A 1 139 ? -5.066 -12.910 9.899 1.00 90.19 139 THR A C 1
ATOM 1103 O O . THR A 1 139 ? -5.437 -12.713 8.741 1.00 90.19 139 THR A O 1
ATOM 1106 N N . ASP A 1 140 ? -5.774 -13.626 10.773 1.00 77.62 140 ASP A N 1
ATOM 1107 C CA . ASP A 1 140 ? -6.908 -14.489 10.393 1.00 77.62 140 ASP A CA 1
ATOM 1108 C C . ASP A 1 140 ? -8.000 -13.772 9.573 1.00 77.62 140 ASP A C 1
ATOM 1110 O O . ASP A 1 140 ? -8.482 -14.332 8.591 1.00 77.62 140 ASP A O 1
ATOM 1114 N N . ASP A 1 141 ? -8.289 -12.500 9.864 1.00 86.50 141 ASP A N 1
ATOM 1115 C CA . ASP A 1 141 ? -9.311 -11.704 9.159 1.00 86.50 141 ASP A CA 1
ATOM 1116 C C . ASP A 1 141 ? -8.763 -10.859 7.991 1.00 86.50 141 ASP A C 1
ATOM 1118 O O . ASP A 1 141 ? -9.362 -9.871 7.563 1.00 86.50 141 ASP A O 1
ATOM 1122 N N . SER A 1 142 ? -7.578 -11.192 7.473 1.00 90.00 142 SER A N 1
ATOM 1123 C CA . SER A 1 142 ? -6.961 -10.410 6.402 1.00 90.00 142 SER A CA 1
ATOM 1124 C C . SER A 1 142 ? -7.693 -10.559 5.066 1.00 90.00 142 SER A C 1
ATOM 1126 O O . SER A 1 142 ? -7.856 -11.684 4.586 1.00 90.00 142 SER A O 1
ATOM 1128 N N . PRO A 1 143 ? -8.039 -9.457 4.364 1.00 91.31 143 PRO A N 1
ATOM 1129 C CA . PRO A 1 143 ? -8.673 -9.537 3.045 1.00 91.31 143 PRO A CA 1
ATOM 1130 C C . PRO A 1 143 ? -7.764 -10.180 1.984 1.00 91.31 143 PRO A C 1
ATOM 1132 O O . PRO A 1 143 ? -8.227 -10.567 0.915 1.00 91.31 143 PRO A O 1
ATOM 1135 N N . VAL A 1 144 ? -6.469 -10.334 2.273 1.00 90.31 144 VAL A N 1
ATOM 1136 C CA . VAL A 1 144 ? -5.516 -11.043 1.408 1.00 90.31 144 VAL A CA 1
ATOM 1137 C C . VAL A 1 144 ? -5.788 -12.552 1.346 1.00 90.31 144 VAL A C 1
ATOM 1139 O O . VAL A 1 144 ? -5.360 -13.196 0.391 1.00 90.31 144 VAL A O 1
ATOM 1142 N N . ASN A 1 145 ? -6.568 -13.111 2.276 1.00 86.19 145 ASN A N 1
ATOM 1143 C CA . ASN A 1 145 ? -6.992 -14.514 2.231 1.00 86.19 145 ASN A CA 1
ATOM 1144 C C . ASN A 1 145 ? -7.747 -14.880 0.939 1.00 86.19 145 ASN A C 1
ATOM 1146 O O . ASN A 1 145 ? -7.806 -16.050 0.589 1.00 86.19 145 ASN A O 1
ATOM 1150 N N . LEU A 1 146 ? -8.266 -13.898 0.191 1.00 83.56 146 LEU A N 1
ATOM 1151 C CA . LEU A 1 146 ? -8.879 -14.100 -1.130 1.00 83.56 146 LEU A CA 1
ATOM 1152 C C . LEU A 1 146 ? -7.907 -14.633 -2.202 1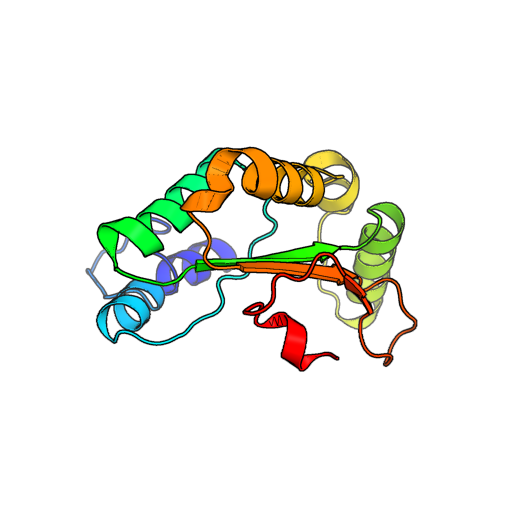.00 83.56 146 LEU A C 1
ATOM 1154 O O . LEU A 1 146 ? -8.355 -15.047 -3.269 1.00 83.56 146 LEU A O 1
ATOM 1158 N N . PHE A 1 147 ? -6.596 -14.568 -1.957 1.00 80.56 147 PHE A N 1
ATOM 1159 C CA . PHE A 1 147 ? -5.556 -15.041 -2.876 1.00 80.56 147 PHE A CA 1
ATOM 1160 C C . PHE A 1 147 ? -4.951 -16.401 -2.480 1.00 80.56 147 PHE A C 1
ATOM 1162 O O . PHE A 1 147 ? -4.015 -16.844 -3.149 1.00 80.56 147 PHE A O 1
ATOM 1169 N N . LEU A 1 148 ? -5.430 -17.023 -1.396 1.00 77.50 148 LEU A N 1
ATOM 1170 C CA . LEU A 1 148 ? -5.044 -18.370 -0.953 1.00 77.50 148 LEU A CA 1
ATOM 1171 C C . LEU A 1 148 ? -6.018 -19.426 -1.488 1.00 77.50 148 LEU A C 1
ATOM 1173 O O . LEU A 1 148 ? -5.531 -20.531 -1.813 1.00 77.50 148 LEU A O 1
#